Protein AF-A0A349B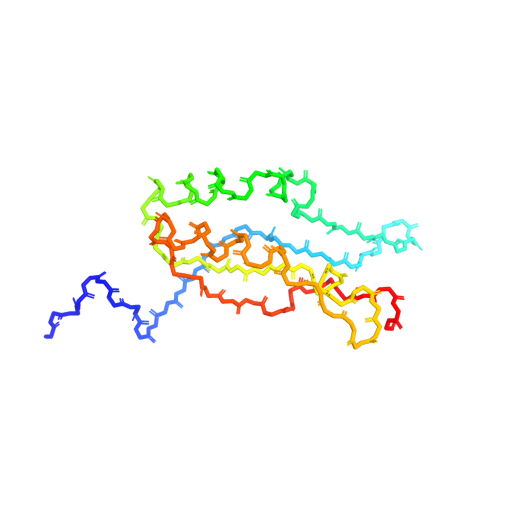401-F1 (afdb_monomer)

Sequence (108 aa):
MVTDPEEFPDFAIACGEEASDPLVLHDGVEVRVDQLAASGHLERQDADLADVAGLGVRWWRYGMPWRAVEQEPGTYDWTLWDRAFAACERHGLEPIVDLCHFGLPDHL

Structure (mmCIF, N/CA/C/O backbone):
data_AF-A0A349B401-F1
#
_entry.id   AF-A0A349B401-F1
#
loop_
_atom_site.group_PDB
_atom_site.id
_atom_site.type_symbol
_atom_site.label_atom_id
_atom_site.label_alt_id
_atom_site.label_comp_id
_atom_site.label_asym_id
_atom_site.label_entity_id
_atom_site.label_seq_id
_atom_site.pdbx_PDB_ins_code
_atom_site.Cartn_x
_atom_site.Cartn_y
_atom_site.Cartn_z
_atom_site.occupancy
_atom_site.B_iso_or_equiv
_atom_site.auth_seq_id
_atom_site.auth_comp_id
_atom_site.auth_asym_id
_atom_site.auth_atom_id
_atom_site.pdbx_PDB_model_num
ATOM 1 N N . MET A 1 1 ? -6.929 6.672 34.344 1.00 49.59 1 MET A N 1
ATOM 2 C CA . MET A 1 1 ? -6.925 7.322 33.022 1.00 49.59 1 MET A CA 1
ATOM 3 C C . MET A 1 1 ? -7.693 6.383 32.123 1.00 49.59 1 MET A C 1
ATOM 5 O O . MET A 1 1 ? -7.279 5.240 32.003 1.00 49.59 1 MET A O 1
ATOM 9 N N . VAL A 1 2 ? -8.879 6.785 31.677 1.00 50.91 2 VAL A N 1
ATOM 10 C CA . VAL A 1 2 ? -9.623 6.023 30.671 1.00 50.91 2 VAL A CA 1
ATOM 11 C C . VAL A 1 2 ? -9.096 6.558 29.351 1.00 50.91 2 VAL A C 1
ATOM 13 O O . VAL A 1 2 ? -9.291 7.736 29.076 1.00 50.91 2 VAL A O 1
ATOM 16 N N . THR A 1 3 ? -8.315 5.752 28.639 1.00 62.72 3 THR A N 1
ATOM 17 C CA . THR A 1 3 ? -7.920 6.046 27.259 1.00 62.72 3 THR A CA 1
ATOM 18 C C . THR A 1 3 ? -9.193 6.146 26.434 1.00 62.72 3 THR A C 1
ATOM 20 O O . THR A 1 3 ? -10.084 5.304 26.597 1.00 62.72 3 THR A O 1
ATOM 23 N N . ASP A 1 4 ? -9.308 7.183 25.610 1.00 76.56 4 ASP A N 1
ATOM 24 C CA . ASP A 1 4 ? -10.377 7.248 24.624 1.00 76.56 4 ASP A CA 1
ATOM 25 C C . ASP A 1 4 ? -10.273 5.972 23.767 1.00 76.56 4 ASP A C 1
ATOM 27 O O . ASP A 1 4 ? -9.199 5.712 23.222 1.00 76.56 4 ASP A O 1
ATOM 31 N N . PRO A 1 5 ? -11.310 5.112 23.691 1.00 67.06 5 PRO A N 1
ATOM 32 C CA . PRO A 1 5 ? -11.261 3.916 22.848 1.00 67.06 5 PRO A CA 1
ATOM 33 C C . PRO A 1 5 ? -11.022 4.246 21.366 1.00 67.06 5 PRO A C 1
ATOM 35 O O . PRO A 1 5 ? -10.743 3.343 20.578 1.00 67.06 5 PRO A O 1
ATOM 38 N N . GLU A 1 6 ? -11.140 5.519 20.991 1.00 76.19 6 GLU A N 1
ATOM 39 C CA . GLU A 1 6 ? -10.862 6.040 19.662 1.00 76.19 6 GLU A CA 1
ATOM 40 C C . GLU A 1 6 ? -9.411 6.492 19.428 1.00 76.19 6 GLU A C 1
ATOM 42 O O . GLU A 1 6 ? -9.012 6.707 18.281 1.00 76.19 6 GLU A O 1
ATOM 47 N N . GLU A 1 7 ? -8.605 6.627 20.480 1.00 87.62 7 GLU A N 1
ATOM 48 C CA . GLU A 1 7 ? -7.215 7.073 20.389 1.00 87.62 7 GLU A CA 1
ATOM 49 C C . GLU A 1 7 ? -6.289 5.908 20.005 1.00 87.62 7 GLU A C 1
ATOM 51 O O . GLU A 1 7 ? -6.439 4.781 20.487 1.00 87.62 7 GLU A O 1
ATOM 56 N N . PHE A 1 8 ? -5.321 6.163 19.115 1.00 88.00 8 PHE A N 1
ATOM 57 C CA . PHE A 1 8 ? -4.305 5.159 18.798 1.00 88.00 8 PHE A CA 1
ATOM 58 C C . PHE A 1 8 ? -3.451 4.891 20.046 1.00 88.00 8 PHE A C 1
ATOM 60 O O . PHE A 1 8 ? -3.036 5.843 20.705 1.00 88.00 8 PHE A O 1
ATOM 67 N N . PRO A 1 9 ? -3.163 3.628 20.396 1.00 88.06 9 PRO A N 1
ATOM 68 C CA . PRO A 1 9 ? -2.427 3.324 21.615 1.00 88.06 9 PRO A CA 1
ATOM 69 C C . PRO A 1 9 ? -0.985 3.847 21.565 1.00 88.06 9 PRO A C 1
ATOM 71 O O . PRO A 1 9 ? -0.328 3.788 20.526 1.00 88.06 9 PRO A O 1
ATOM 74 N N . ASP A 1 10 ? -0.448 4.232 22.729 1.00 91.25 10 ASP A N 1
ATOM 75 C CA . ASP A 1 10 ? 0.966 4.621 22.898 1.00 91.25 10 ASP A CA 1
ATOM 76 C C . ASP A 1 10 ? 1.947 3.535 22.415 1.00 91.25 10 ASP A C 1
ATOM 78 O O . ASP A 1 10 ? 3.093 3.812 22.054 1.00 91.25 10 ASP A O 1
ATOM 82 N N . PHE A 1 11 ? 1.509 2.273 22.441 1.00 90.19 11 PHE A N 1
ATOM 83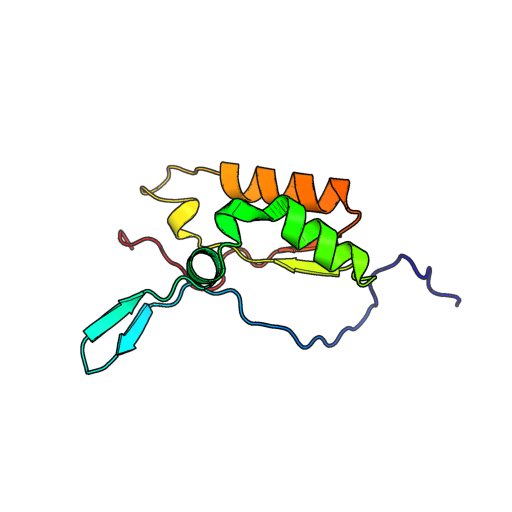 C CA . PHE A 1 11 ? 2.268 1.124 21.974 1.00 90.19 11 PHE A CA 1
ATOM 84 C C . PHE A 1 11 ? 1.342 0.082 21.342 1.00 90.19 11 PHE A C 1
ATOM 86 O O . PHE A 1 11 ? 0.389 -0.380 21.971 1.00 90.19 11 PHE A O 1
ATOM 93 N N . ALA A 1 12 ? 1.668 -0.336 20.119 1.00 89.06 12 ALA A N 1
ATOM 94 C CA . ALA A 1 12 ? 0.959 -1.379 19.389 1.00 89.06 12 ALA A CA 1
ATOM 95 C C . ALA A 1 12 ? 1.930 -2.431 18.842 1.00 89.06 12 ALA A C 1
ATOM 97 O O . ALA A 1 12 ? 3.041 -2.118 18.417 1.00 89.06 12 ALA A O 1
ATOM 98 N N . ILE A 1 13 ? 1.468 -3.680 18.797 1.00 89.12 13 ILE A N 1
ATOM 99 C CA . ILE A 1 13 ? 2.053 -4.749 17.985 1.00 89.12 13 ILE A CA 1
ATOM 100 C C . ILE A 1 13 ? 0.943 -5.246 17.070 1.00 89.12 13 ILE A C 1
ATOM 102 O O . ILE A 1 13 ? -0.167 -5.511 17.531 1.00 89.12 13 ILE A O 1
ATOM 106 N N . ALA A 1 14 ? 1.254 -5.390 15.789 1.00 87.12 14 ALA A N 1
ATOM 107 C CA . ALA A 1 14 ? 0.339 -5.923 14.796 1.00 87.12 14 ALA A CA 1
ATOM 108 C C . ALA A 1 14 ? 0.981 -7.103 14.060 1.00 87.12 14 ALA A C 1
ATOM 110 O O . ALA A 1 14 ? 2.201 -7.178 13.911 1.00 87.12 14 ALA A O 1
ATOM 111 N N . CYS A 1 15 ? 0.134 -8.013 13.595 1.00 82.56 15 CYS A N 1
ATOM 112 C CA . CYS A 1 15 ? 0.462 -9.049 12.625 1.00 82.56 15 CYS A CA 1
ATOM 113 C C . CYS A 1 15 ? -0.543 -8.906 11.482 1.00 82.56 15 CYS A C 1
ATOM 115 O O . CYS A 1 15 ? -1.711 -8.610 11.736 1.00 82.56 15 CYS A O 1
ATOM 117 N N . GLY A 1 16 ? -0.095 -9.079 10.247 1.00 79.44 16 GLY A N 1
ATOM 118 C CA . GLY A 1 16 ? -0.921 -8.851 9.071 1.00 79.44 16 GLY A CA 1
ATOM 119 C C . GLY A 1 16 ? -0.399 -9.606 7.863 1.00 79.44 16 GLY A C 1
ATOM 120 O O . GLY A 1 16 ? 0.621 -10.294 7.935 1.00 79.44 16 GLY A O 1
ATOM 121 N N . GLU A 1 17 ? -1.137 -9.476 6.771 1.00 77.06 17 GLU A N 1
ATOM 122 C CA . GLU A 1 17 ? -0.735 -9.977 5.466 1.00 77.06 17 GLU A CA 1
ATOM 123 C C . GLU A 1 17 ? 0.208 -8.978 4.781 1.00 77.06 17 GLU A C 1
ATOM 125 O O . GLU A 1 17 ? 0.232 -7.786 5.105 1.00 77.06 17 GLU A O 1
ATOM 130 N N . GLU A 1 18 ? 1.077 -9.505 3.925 1.00 83.19 18 GLU A N 1
ATOM 131 C CA . GLU A 1 18 ? 2.043 -8.709 3.185 1.00 83.19 18 GLU A CA 1
ATOM 132 C C . GLU A 1 18 ? 1.407 -8.219 1.884 1.00 83.19 18 GLU A C 1
ATOM 134 O O . GLU A 1 18 ? 0.954 -9.026 1.082 1.00 83.19 18 GLU A O 1
ATOM 139 N N . ALA A 1 19 ? 1.427 -6.904 1.672 1.00 87.88 19 ALA A N 1
ATOM 140 C CA . ALA A 1 19 ? 0.991 -6.272 0.435 1.00 87.88 19 ALA A CA 1
ATOM 141 C C . ALA A 1 19 ? 2.152 -5.452 -0.147 1.00 87.88 19 ALA A C 1
ATOM 143 O O . ALA A 1 19 ? 2.238 -4.235 0.025 1.00 87.88 19 ALA A O 1
ATOM 144 N N . SER A 1 20 ? 3.102 -6.155 -0.757 1.00 90.56 20 SER A N 1
ATOM 145 C CA . SER A 1 20 ? 4.376 -5.641 -1.248 1.00 90.56 20 SER A CA 1
ATOM 146 C C . SER A 1 20 ? 4.532 -5.754 -2.768 1.00 90.56 20 SER A C 1
ATOM 148 O O . SER A 1 20 ? 3.738 -6.392 -3.464 1.00 90.56 20 SER A O 1
ATOM 150 N N . ASP A 1 21 ? 5.566 -5.085 -3.287 1.00 93.31 21 ASP A N 1
ATOM 151 C CA . ASP A 1 21 ? 5.987 -5.180 -4.689 1.00 93.31 21 ASP A CA 1
ATOM 152 C C . ASP A 1 21 ? 7.515 -5.362 -4.848 1.00 93.31 21 ASP A C 1
ATOM 154 O O . ASP A 1 21 ? 8.224 -4.486 -5.358 1.00 93.31 21 ASP A O 1
ATOM 158 N N . PRO A 1 22 ? 8.097 -6.460 -4.343 1.00 93.38 22 PRO A N 1
ATOM 159 C CA . PRO A 1 22 ? 9.529 -6.692 -4.440 1.00 93.38 22 PRO A CA 1
ATOM 160 C C . PRO A 1 22 ? 9.948 -7.193 -5.826 1.00 93.38 22 PRO A C 1
ATOM 162 O O . PRO A 1 22 ? 9.192 -7.840 -6.554 1.00 93.38 22 PRO A O 1
ATOM 165 N N . LEU A 1 23 ? 11.225 -6.968 -6.134 1.00 93.81 23 LEU A N 1
ATOM 166 C CA . LEU A 1 23 ? 11.970 -7.774 -7.096 1.00 93.81 23 LEU A CA 1
ATOM 167 C C . LEU A 1 23 ? 12.576 -8.960 -6.342 1.00 93.81 23 LEU A C 1
ATOM 169 O O . LEU A 1 23 ? 13.268 -8.779 -5.338 1.00 93.81 23 LEU A O 1
ATOM 173 N N . VAL A 1 24 ? 12.294 -10.176 -6.801 1.00 94.38 24 VAL A N 1
ATOM 174 C CA . VAL A 1 24 ? 12.783 -11.419 -6.191 1.00 94.38 24 VAL A CA 1
ATOM 175 C C . VAL A 1 24 ? 13.492 -12.277 -7.229 1.00 94.38 24 VAL A C 1
ATOM 177 O O . VAL A 1 24 ? 13.139 -12.275 -8.405 1.00 94.38 24 VAL A O 1
ATOM 180 N N . LEU A 1 25 ? 14.485 -13.053 -6.796 1.00 96.62 25 LEU A N 1
ATOM 181 C CA . LEU A 1 25 ? 15.160 -14.012 -7.665 1.00 96.62 25 LEU A CA 1
ATOM 182 C C . LEU A 1 25 ? 14.370 -15.326 -7.707 1.00 96.62 25 LEU A C 1
ATOM 184 O O . LEU A 1 25 ? 14.249 -16.014 -6.693 1.00 96.62 25 LEU A O 1
ATOM 188 N N . HIS A 1 26 ? 13.880 -15.700 -8.884 1.00 95.50 26 HIS A N 1
ATOM 189 C CA . HIS A 1 26 ? 13.182 -16.954 -9.143 1.00 95.50 26 HIS A CA 1
ATOM 190 C C . HIS A 1 26 ? 13.898 -17.718 -10.264 1.00 95.50 26 HIS A C 1
ATOM 192 O O . HIS A 1 26 ? 14.038 -17.211 -11.373 1.00 95.50 26 HIS A O 1
ATOM 198 N N . ASP A 1 27 ? 14.421 -18.912 -9.964 1.00 96.44 27 ASP A N 1
ATOM 199 C CA . ASP A 1 27 ? 15.201 -19.742 -10.900 1.00 96.44 27 ASP A CA 1
ATOM 200 C C . ASP A 1 27 ? 16.349 -18.998 -11.618 1.00 96.44 27 ASP A C 1
ATOM 202 O O . ASP A 1 27 ? 16.667 -19.244 -12.781 1.00 96.44 27 ASP A O 1
ATOM 206 N N . GLY A 1 28 ? 17.004 -18.077 -10.903 1.00 96.19 28 GLY A N 1
ATOM 207 C CA . GLY A 1 28 ? 18.113 -17.278 -11.433 1.00 96.19 28 GLY A CA 1
ATOM 208 C C . GLY A 1 28 ? 17.688 -16.076 -12.283 1.00 96.19 28 GLY A C 1
ATOM 209 O O . GLY A 1 28 ? 18.556 -15.387 -12.815 1.00 96.19 28 GLY A O 1
ATOM 210 N N . VAL A 1 29 ? 16.386 -15.804 -12.387 1.00 96.12 29 VAL A N 1
ATOM 211 C CA . VAL A 1 29 ? 15.817 -14.650 -13.090 1.00 96.12 29 VAL A CA 1
ATOM 212 C C . VAL A 1 29 ? 15.152 -13.721 -12.080 1.00 96.12 29 VAL A C 1
ATOM 214 O O . VAL A 1 29 ? 14.469 -14.174 -11.165 1.00 96.12 29 VAL A O 1
ATOM 217 N N . GLU A 1 30 ? 15.367 -12.418 -12.221 1.00 95.00 30 GLU A N 1
ATOM 218 C CA . GLU A 1 30 ? 14.669 -11.430 -11.403 1.00 95.00 30 GLU A CA 1
ATOM 219 C C . GLU A 1 30 ? 13.220 -11.284 -11.878 1.00 95.00 30 GLU A C 1
ATOM 221 O O . GLU A 1 30 ? 12.951 -11.118 -13.069 1.00 95.00 30 GLU A O 1
ATOM 226 N N . VAL A 1 31 ? 12.282 -11.381 -10.941 1.00 94.94 31 VAL A N 1
ATOM 227 C CA . VAL A 1 31 ? 10.844 -11.315 -11.191 1.00 94.94 31 VAL A CA 1
ATOM 228 C C . VAL A 1 31 ? 10.228 -10.323 -10.217 1.00 94.94 31 VAL A C 1
ATOM 230 O O . VAL A 1 31 ? 10.490 -10.374 -9.016 1.00 94.94 31 VAL A O 1
ATOM 233 N N . ARG A 1 32 ? 9.379 -9.433 -10.732 1.00 94.00 32 ARG A N 1
ATOM 234 C CA . ARG A 1 32 ? 8.566 -8.543 -9.903 1.00 94.00 32 ARG A CA 1
ATOM 235 C C . ARG A 1 32 ? 7.333 -9.282 -9.389 1.00 94.00 32 ARG A C 1
ATOM 237 O O . ARG A 1 32 ? 6.637 -9.932 -10.169 1.00 94.00 32 ARG A O 1
ATOM 244 N N . VAL A 1 33 ? 7.057 -9.161 -8.094 1.00 94.75 33 VAL A N 1
ATOM 245 C CA . VAL A 1 33 ? 5.894 -9.774 -7.440 1.00 94.75 33 VAL A CA 1
ATOM 246 C C . VAL A 1 33 ? 4.988 -8.674 -6.909 1.00 94.75 33 VAL A C 1
ATOM 248 O O . VAL A 1 33 ? 5.113 -8.272 -5.763 1.00 94.75 33 VAL A O 1
ATOM 251 N N . ASP A 1 34 ? 4.061 -8.200 -7.738 1.00 93.88 34 ASP A N 1
ATOM 252 C CA . ASP A 1 34 ? 3.073 -7.207 -7.310 1.00 93.88 34 ASP A CA 1
ATOM 253 C C . ASP A 1 34 ? 1.891 -7.897 -6.615 1.00 93.88 34 ASP A C 1
ATOM 255 O O . ASP A 1 34 ? 0.986 -8.423 -7.271 1.00 93.88 34 ASP A O 1
ATOM 259 N N . GLN A 1 35 ? 1.899 -7.917 -5.281 1.00 94.12 35 GLN A N 1
ATOM 260 C CA . GLN A 1 35 ? 0.870 -8.597 -4.489 1.00 94.12 35 GLN A CA 1
ATOM 261 C C . GLN A 1 35 ? -0.479 -7.861 -4.517 1.00 94.12 35 GLN A C 1
ATOM 263 O O . GLN A 1 35 ? -1.537 -8.494 -4.456 1.00 94.12 35 GLN A O 1
ATOM 268 N N . LEU A 1 36 ? -0.468 -6.536 -4.672 1.00 92.75 36 LEU A N 1
ATOM 269 C CA . LEU A 1 36 ? -1.683 -5.720 -4.741 1.00 92.75 36 LEU A CA 1
ATOM 270 C C . LEU A 1 36 ? -2.420 -5.944 -6.067 1.00 92.75 36 LEU A C 1
ATOM 272 O O . LEU A 1 36 ? -3.645 -6.066 -6.086 1.00 92.75 36 LEU A O 1
ATOM 276 N N . ALA A 1 37 ? -1.682 -6.044 -7.173 1.00 93.00 37 ALA A N 1
ATOM 277 C CA . ALA A 1 37 ? -2.244 -6.413 -8.467 1.00 93.00 37 ALA A CA 1
ATOM 278 C C . ALA A 1 37 ? -2.661 -7.892 -8.496 1.00 93.00 37 ALA A C 1
ATOM 280 O O . ALA A 1 37 ? -3.750 -8.218 -8.964 1.00 93.00 37 ALA A O 1
ATOM 281 N N . ALA A 1 38 ? -1.833 -8.800 -7.965 1.00 94.12 38 ALA A N 1
ATOM 282 C CA . ALA A 1 38 ? -2.121 -10.236 -7.977 1.00 94.12 38 ALA A CA 1
ATOM 283 C C . ALA A 1 38 ? -3.373 -10.613 -7.165 1.00 94.12 38 ALA A C 1
ATOM 285 O O . ALA A 1 38 ? -4.089 -11.543 -7.539 1.00 94.12 38 ALA A O 1
ATOM 286 N N . SER A 1 39 ? -3.654 -9.891 -6.077 1.00 94.19 39 SER A N 1
ATOM 287 C CA . SER A 1 39 ? -4.871 -10.061 -5.270 1.00 94.19 39 SER A CA 1
ATOM 288 C C . SER A 1 39 ? -6.118 -9.412 -5.890 1.00 94.19 39 SER A C 1
ATOM 290 O O . SER A 1 39 ? -7.234 -9.689 -5.447 1.00 94.19 39 SER A O 1
ATOM 292 N N . GLY A 1 40 ? -5.959 -8.575 -6.923 1.00 95.00 40 GLY A N 1
ATOM 293 C CA . GLY A 1 40 ? -7.034 -7.762 -7.504 1.00 95.00 40 GLY A CA 1
ATOM 294 C C . GLY A 1 40 ? -7.442 -6.570 -6.633 1.00 95.00 40 GLY A C 1
ATOM 295 O O . GLY A 1 40 ? -8.503 -5.972 -6.843 1.00 95.00 40 GLY A O 1
ATOM 296 N N . HIS A 1 41 ? -6.623 -6.231 -5.633 1.00 94.75 41 HIS A N 1
ATOM 297 C CA . HIS A 1 41 ? -6.906 -5.143 -4.710 1.00 94.75 41 HIS A CA 1
ATOM 298 C C . HIS A 1 41 ? -6.919 -3.789 -5.422 1.00 94.75 41 HIS A C 1
ATOM 300 O O . HIS A 1 41 ? -7.742 -2.933 -5.105 1.00 94.75 41 HIS A O 1
ATOM 306 N N . LEU A 1 42 ? -6.061 -3.588 -6.431 1.00 92.31 42 LEU A N 1
ATOM 307 C CA . LEU A 1 42 ? -6.013 -2.337 -7.196 1.00 92.31 42 LEU A CA 1
ATOM 308 C C . LEU A 1 42 ? -7.337 -2.034 -7.915 1.00 92.31 42 LEU A C 1
ATOM 310 O O . LEU A 1 42 ? -7.691 -0.871 -8.076 1.00 92.31 42 LEU A O 1
ATOM 314 N N . GLU A 1 43 ? -8.115 -3.034 -8.311 1.00 94.62 43 GLU A N 1
ATOM 315 C CA . GLU A 1 43 ? -9.427 -2.839 -8.934 1.00 94.62 43 GLU A CA 1
ATOM 316 C C . GLU A 1 43 ? -10.551 -2.718 -7.896 1.00 94.62 43 GLU A C 1
ATOM 318 O O . GLU A 1 43 ? -11.584 -2.102 -8.170 1.00 94.62 43 GLU A O 1
ATOM 323 N N . ARG A 1 44 ? -10.354 -3.294 -6.703 1.00 95.75 44 ARG A N 1
ATOM 324 C CA . ARG A 1 44 ? -11.376 -3.451 -5.658 1.00 95.75 44 ARG A CA 1
ATOM 325 C C . ARG A 1 44 ? -11.129 -2.639 -4.386 1.00 95.75 44 ARG A C 1
ATOM 327 O O . ARG A 1 44 ? -11.849 -2.846 -3.415 1.00 95.75 44 ARG A O 1
ATOM 334 N N . GLN A 1 45 ? -10.201 -1.679 -4.408 1.00 94.62 45 GLN A N 1
ATOM 335 C CA . GLN A 1 45 ? -9.753 -0.925 -3.225 1.00 94.62 45 GLN A CA 1
ATOM 336 C C . GLN A 1 45 ? -10.883 -0.487 -2.290 1.00 94.62 45 GLN A C 1
ATOM 338 O O . GLN A 1 45 ? -10.810 -0.738 -1.095 1.00 94.62 45 GLN A O 1
ATOM 343 N N . ASP A 1 46 ? -11.939 0.141 -2.817 1.00 97.31 46 ASP A N 1
ATOM 344 C CA . ASP A 1 46 ? -13.052 0.612 -1.984 1.00 97.31 46 ASP A CA 1
ATOM 345 C C . ASP A 1 46 ? -13.791 -0.531 -1.277 1.00 97.31 46 ASP A C 1
ATOM 347 O O . ASP A 1 46 ? -14.067 -0.429 -0.087 1.00 97.31 46 ASP A O 1
ATOM 351 N N . ALA A 1 47 ? -14.072 -1.623 -1.992 1.00 98.25 47 ALA A N 1
ATOM 352 C CA . ALA A 1 47 ? -14.768 -2.776 -1.435 1.00 98.25 47 ALA A CA 1
ATOM 353 C C . ALA A 1 47 ? -13.897 -3.514 -0.413 1.00 98.25 47 ALA A C 1
ATOM 355 O O . ALA A 1 47 ? -14.382 -3.864 0.655 1.00 98.25 47 ALA A O 1
ATOM 356 N N . ASP A 1 48 ? -12.611 -3.701 -0.706 1.00 96.50 48 ASP A N 1
ATOM 357 C CA . ASP A 1 48 ? -11.703 -4.389 0.211 1.00 96.50 48 ASP A CA 1
ATOM 358 C C . ASP A 1 48 ? -11.475 -3.570 1.492 1.00 96.50 48 ASP A C 1
ATOM 360 O O . ASP A 1 48 ? -11.444 -4.125 2.588 1.00 96.50 48 ASP A O 1
ATOM 364 N N . LEU A 1 49 ? -11.374 -2.239 1.387 1.00 97.06 49 LEU A N 1
ATOM 365 C CA . LEU A 1 49 ? -11.279 -1.359 2.556 1.00 97.06 49 LEU A CA 1
ATOM 366 C C . LEU A 1 49 ? -12.597 -1.318 3.346 1.00 97.06 49 LEU A C 1
ATOM 368 O O . LEU A 1 49 ? -12.563 -1.287 4.576 1.00 97.06 49 LEU A O 1
ATOM 372 N N . ALA A 1 50 ? -13.750 -1.392 2.675 1.00 98.38 50 ALA A N 1
ATOM 373 C CA . ALA A 1 50 ? -15.038 -1.567 3.345 1.00 98.38 50 ALA A CA 1
ATOM 374 C C . ALA A 1 50 ? -15.106 -2.900 4.110 1.00 98.38 50 ALA A C 1
ATOM 376 O O . ALA A 1 50 ? -15.557 -2.927 5.255 1.00 98.38 50 ALA A O 1
ATOM 377 N N . ASP A 1 51 ? -14.629 -3.993 3.507 1.00 97.38 51 ASP A N 1
ATOM 378 C CA . ASP A 1 51 ? -14.584 -5.316 4.132 1.00 97.38 51 ASP A CA 1
ATOM 379 C C . ASP A 1 51 ? -13.669 -5.305 5.370 1.00 97.38 51 ASP A C 1
ATOM 381 O O . ASP A 1 51 ? -14.063 -5.791 6.432 1.00 97.38 51 ASP A O 1
ATOM 385 N N . VAL A 1 52 ? -12.485 -4.684 5.276 1.00 95.44 52 VAL A N 1
ATOM 386 C CA . VAL A 1 52 ? -11.556 -4.500 6.406 1.00 95.44 52 VAL A CA 1
ATOM 387 C C . VAL A 1 52 ? -12.211 -3.713 7.544 1.00 95.44 52 VAL A C 1
ATOM 389 O O . VAL A 1 52 ? -12.181 -4.161 8.694 1.00 95.44 52 VAL A O 1
ATOM 392 N N . ALA A 1 53 ? -12.853 -2.583 7.244 1.00 96.81 53 ALA A N 1
ATOM 393 C CA . ALA A 1 53 ? -13.591 -1.807 8.241 1.00 96.81 53 ALA A CA 1
ATOM 394 C C . ALA A 1 53 ? -14.744 -2.618 8.863 1.00 96.81 53 ALA A C 1
ATOM 396 O O . ALA A 1 53 ? -14.964 -2.575 1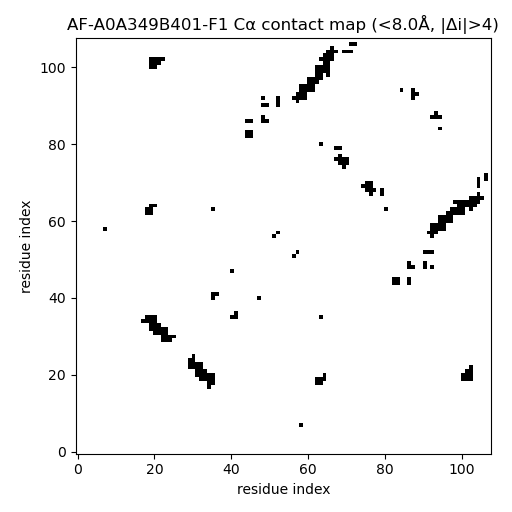0.075 1.00 96.81 53 ALA A O 1
ATOM 397 N N . GLY A 1 54 ? -15.436 -3.431 8.058 1.00 97.62 54 GLY A N 1
ATOM 398 C CA . GLY A 1 54 ? -16.505 -4.332 8.494 1.00 97.62 54 GLY A CA 1
ATOM 399 C C . GLY A 1 54 ? -16.060 -5.404 9.497 1.00 97.62 54 GLY A C 1
ATOM 400 O O . GLY A 1 54 ? -16.884 -5.894 10.272 1.00 97.62 54 GLY A O 1
ATOM 401 N N . LEU A 1 55 ? -14.763 -5.728 9.547 1.00 95.81 55 LEU A N 1
ATOM 402 C CA . LEU A 1 55 ? -14.166 -6.601 10.567 1.00 95.81 55 LEU A CA 1
ATOM 403 C C . LEU A 1 55 ? -13.899 -5.882 11.904 1.00 95.81 55 LEU A C 1
ATOM 405 O O . LEU A 1 55 ? -13.437 -6.513 12.855 1.00 95.81 55 LEU A O 1
ATOM 409 N N . GLY A 1 56 ? -14.187 -4.580 11.997 1.00 94.25 56 GLY A N 1
ATOM 410 C CA . GLY A 1 56 ? -13.908 -3.749 13.170 1.00 94.25 56 GLY A CA 1
ATOM 411 C C . GLY A 1 56 ? -12.477 -3.211 13.220 1.00 94.25 56 GLY A C 1
ATOM 412 O O . GLY A 1 56 ? -12.039 -2.740 14.271 1.00 94.25 56 GLY A O 1
ATOM 413 N N . VAL A 1 57 ? -11.732 -3.285 12.1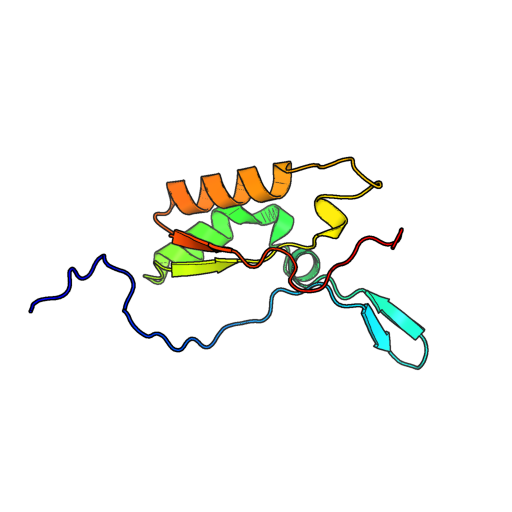11 1.00 93.50 57 VAL A N 1
ATOM 414 C CA . VAL A 1 57 ? -10.419 -2.643 11.994 1.00 93.50 57 VAL A CA 1
ATOM 415 C C . VAL A 1 57 ? -10.620 -1.135 11.886 1.00 93.50 57 VAL A C 1
ATOM 417 O O . VAL A 1 57 ? -11.443 -0.674 11.104 1.00 93.50 57 VAL A O 1
ATOM 420 N N . ARG A 1 58 ? -9.842 -0.374 12.660 1.00 92.62 58 ARG A N 1
ATOM 421 C CA . ARG A 1 58 ? -9.788 1.092 12.580 1.00 92.62 58 ARG A CA 1
ATOM 422 C C . ARG A 1 58 ? -8.464 1.579 12.016 1.00 92.62 58 ARG A C 1
ATOM 424 O O . ARG A 1 58 ? -8.456 2.432 11.147 1.00 92.62 58 ARG A O 1
ATOM 431 N N . TRP A 1 59 ? -7.345 1.040 12.487 1.00 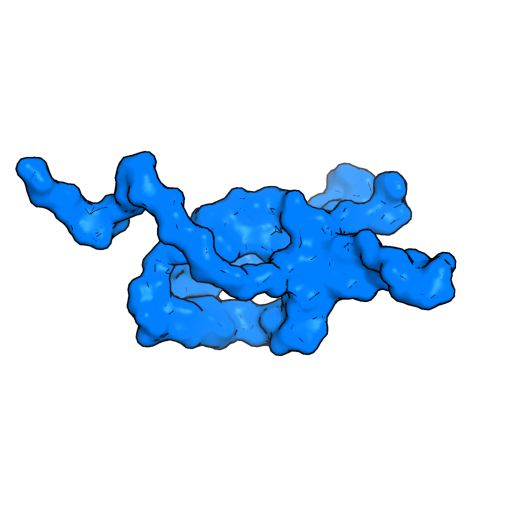93.94 59 TRP A N 1
ATOM 432 C CA . TRP A 1 59 ? -6.019 1.456 12.033 1.00 93.94 59 TRP A CA 1
ATOM 433 C C . TRP A 1 59 ? -5.487 0.479 10.997 1.00 93.94 59 TRP A C 1
ATOM 435 O O . TRP A 1 59 ? -5.339 -0.711 11.279 1.00 93.94 59 TRP A O 1
ATOM 445 N N . TRP A 1 60 ? -5.210 0.985 9.800 1.00 93.75 60 TRP A N 1
ATOM 446 C CA . TRP A 1 60 ? -4.845 0.174 8.647 1.00 93.75 60 TRP A CA 1
ATOM 447 C C . TRP A 1 60 ? -3.447 0.535 8.162 1.00 93.75 60 TRP A C 1
ATOM 449 O O . TRP A 1 60 ? -3.220 1.628 7.653 1.00 93.75 60 TRP A O 1
ATOM 459 N N . ARG A 1 61 ? -2.485 -0.379 8.307 1.00 93.12 61 ARG A N 1
ATOM 460 C CA . ARG A 1 61 ? -1.162 -0.184 7.708 1.00 93.12 61 ARG A CA 1
ATOM 461 C C . ARG A 1 61 ? -1.287 -0.337 6.198 1.00 93.12 61 ARG A C 1
ATOM 463 O O . ARG A 1 61 ? -1.640 -1.416 5.735 1.00 93.12 61 ARG A O 1
ATOM 470 N N . TYR A 1 62 ? -0.958 0.712 5.451 1.00 91.38 62 TYR A N 1
ATOM 471 C CA . TYR A 1 62 ? -1.189 0.734 4.012 1.00 91.38 62 TYR A CA 1
ATOM 472 C C . TYR A 1 62 ? 0.031 1.240 3.251 1.00 91.38 62 TYR A C 1
ATOM 474 O O . TYR A 1 62 ? 0.524 2.336 3.512 1.00 91.38 62 TYR A O 1
ATOM 482 N N . GLY A 1 63 ? 0.507 0.431 2.308 1.00 90.69 63 GLY A N 1
ATOM 483 C CA . GLY A 1 63 ? 1.590 0.769 1.395 1.00 90.69 63 GLY A CA 1
ATOM 484 C C . GLY A 1 63 ? 1.189 0.434 -0.034 1.00 90.69 63 GLY A C 1
ATOM 485 O O . GLY A 1 63 ? 0.526 -0.573 -0.270 1.00 90.69 63 GLY A O 1
ATOM 486 N N . MET A 1 64 ? 1.579 1.287 -0.977 1.00 89.38 64 MET A N 1
ATOM 487 C CA . MET A 1 64 ? 1.413 1.057 -2.412 1.00 89.38 64 MET A CA 1
ATOM 488 C C . MET A 1 64 ? 2.769 1.137 -3.110 1.00 89.38 64 MET A C 1
ATOM 490 O O . MET A 1 64 ? 3.686 1.765 -2.578 1.00 89.38 64 MET A O 1
ATOM 494 N N . PRO A 1 65 ? 2.922 0.537 -4.301 1.00 91.44 65 PRO A N 1
ATOM 495 C CA . PRO A 1 65 ? 4.203 0.516 -4.987 1.00 91.44 65 PRO A CA 1
ATOM 496 C C . PRO A 1 65 ? 4.600 1.933 -5.405 1.00 91.44 65 PRO A C 1
ATOM 498 O O . PRO A 1 65 ? 3.851 2.594 -6.129 1.00 91.44 65 PRO A O 1
ATOM 501 N N . TRP A 1 66 ? 5.791 2.392 -5.007 1.00 93.31 66 TRP A N 1
ATOM 502 C CA . TRP A 1 66 ? 6.275 3.726 -5.390 1.00 93.31 66 TRP A CA 1
ATOM 503 C C . TRP A 1 66 ? 6.361 3.890 -6.914 1.00 93.31 66 TRP A C 1
ATOM 505 O O . TRP A 1 66 ? 6.058 4.957 -7.440 1.00 93.31 66 TRP A O 1
ATOM 515 N N . ARG A 1 67 ? 6.658 2.807 -7.645 1.00 93.19 67 ARG A N 1
ATOM 516 C CA . ARG A 1 67 ? 6.658 2.761 -9.115 1.00 93.19 67 ARG A CA 1
ATOM 517 C C . ARG A 1 67 ? 5.341 3.182 -9.765 1.00 93.19 67 ARG A C 1
ATOM 519 O O . ARG A 1 67 ? 5.357 3.625 -10.906 1.00 93.19 67 ARG A O 1
ATOM 526 N N . ALA A 1 68 ? 4.211 3.018 -9.073 1.00 92.50 68 ALA A N 1
ATOM 527 C CA . ALA A 1 68 ? 2.914 3.456 -9.583 1.00 92.50 68 ALA A CA 1
ATOM 528 C C . ALA A 1 68 ? 2.747 4.978 -9.454 1.00 92.50 68 ALA A C 1
ATOM 530 O O . ALA A 1 68 ? 2.061 5.583 -10.276 1.00 92.50 68 ALA A O 1
ATOM 531 N N . VAL A 1 69 ? 3.402 5.573 -8.451 1.00 95.00 69 VAL A N 1
ATOM 532 C CA . VAL A 1 69 ? 3.401 7.014 -8.189 1.00 95.00 69 VAL A CA 1
ATOM 533 C C . VAL A 1 69 ? 4.386 7.727 -9.103 1.00 95.00 69 VAL A C 1
ATOM 535 O O . VAL A 1 69 ? 4.000 8.643 -9.817 1.00 95.00 69 VAL A O 1
ATOM 538 N N . GLU A 1 70 ? 5.651 7.311 -9.108 1.00 95.81 70 GLU A N 1
ATOM 539 C CA . GLU A 1 70 ? 6.720 7.958 -9.876 1.00 95.81 70 GLU A CA 1
ATOM 540 C C . GLU A 1 70 ? 7.148 7.095 -11.069 1.00 95.81 70 GLU A C 1
ATOM 542 O O . GLU A 1 70 ? 8.221 6.486 -11.084 1.00 95.81 70 GLU A O 1
ATOM 547 N N . GLN A 1 71 ? 6.291 7.027 -12.088 1.00 93.31 71 GLN A N 1
ATOM 548 C CA . GLN A 1 71 ? 6.557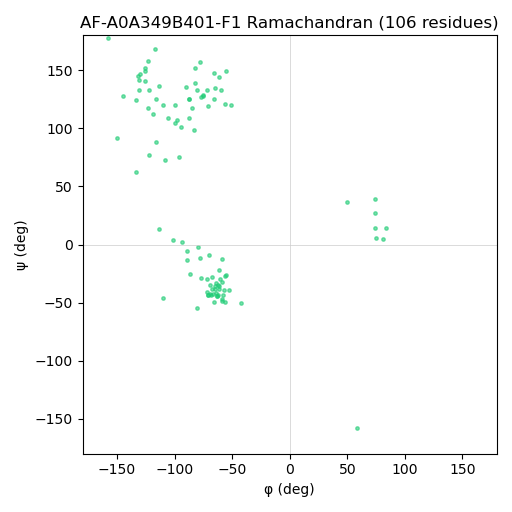 6.240 -13.302 1.00 93.31 71 GLN A CA 1
ATOM 549 C C . GLN A 1 71 ? 7.710 6.819 -14.140 1.00 9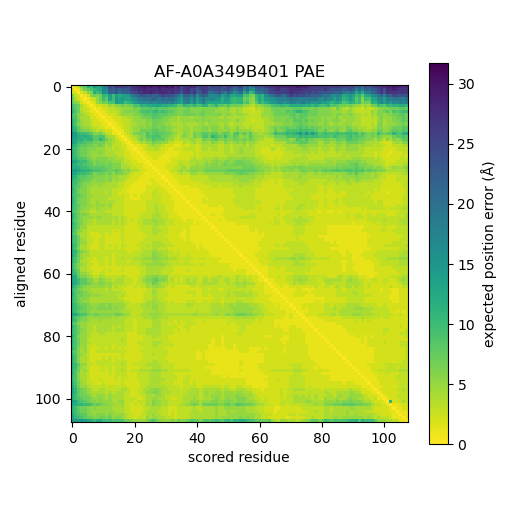3.31 71 GLN A C 1
ATOM 551 O O . GLN A 1 71 ? 8.415 6.077 -14.821 1.00 93.31 71 GLN A O 1
ATOM 556 N N . GLU A 1 72 ? 7.926 8.133 -14.057 1.00 95.31 72 GLU A N 1
ATOM 557 C CA . GLU A 1 72 ? 9.046 8.850 -14.671 1.00 95.31 72 GLU A CA 1
ATOM 558 C C . GLU A 1 72 ?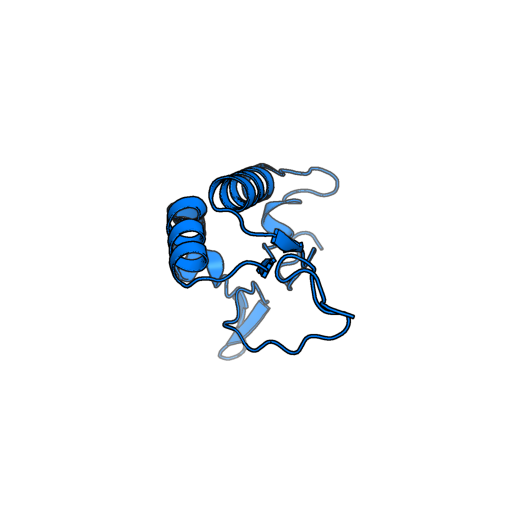 9.700 9.773 -13.629 1.00 95.31 72 GLU A C 1
ATOM 560 O O . GLU A 1 72 ? 8.974 10.348 -12.813 1.00 95.31 72 GLU A O 1
ATOM 565 N N . PRO A 1 73 ? 11.034 9.976 -13.660 1.00 96.44 73 PRO A N 1
ATOM 566 C CA . PRO A 1 73 ? 11.728 10.811 -12.680 1.00 96.44 73 PRO A CA 1
ATOM 567 C C . PRO A 1 73 ? 11.089 12.195 -12.507 1.00 96.44 73 PRO A C 1
ATOM 569 O O . PRO A 1 73 ? 11.016 12.985 -13.452 1.00 96.44 73 PRO A O 1
ATOM 572 N N . GLY A 1 74 ? 10.654 12.505 -11.285 1.00 95.31 74 GLY A N 1
ATOM 573 C CA . GLY A 1 74 ? 10.059 13.794 -10.929 1.00 95.31 74 GLY A CA 1
ATOM 574 C C . GLY A 1 74 ? 8.621 14.027 -11.412 1.00 95.31 74 GLY A C 1
ATOM 575 O O . GLY A 1 74 ? 8.106 15.130 -11.213 1.00 95.31 74 GLY A O 1
ATOM 576 N N . THR A 1 75 ? 7.966 13.025 -12.007 1.00 96.81 75 THR A N 1
ATOM 577 C CA . THR A 1 75 ? 6.545 13.073 -12.383 1.00 96.81 75 THR A CA 1
ATOM 578 C C . THR A 1 75 ? 5.749 12.140 -11.483 1.00 96.81 75 THR A C 1
ATOM 580 O O . THR A 1 75 ? 5.992 10.937 -11.475 1.00 96.81 75 THR A O 1
ATOM 583 N N . TYR A 1 76 ? 4.781 12.692 -10.747 1.00 96.56 76 TYR A N 1
ATOM 584 C CA . TYR A 1 76 ? 4.030 11.955 -9.731 1.00 96.56 76 TYR A CA 1
ATOM 585 C C . TYR A 1 76 ? 2.543 11.853 -10.078 1.00 96.56 76 TYR A C 1
ATOM 587 O O . TYR A 1 76 ? 1.874 12.875 -10.252 1.00 96.56 76 TYR A O 1
ATOM 595 N N . ASP A 1 77 ? 2.027 10.628 -10.116 1.00 96.31 77 ASP A N 1
ATOM 596 C CA . ASP A 1 77 ? 0.603 10.310 -10.185 1.00 96.31 77 ASP A CA 1
ATOM 597 C C . ASP A 1 77 ? 0.112 9.789 -8.826 1.00 96.31 77 ASP A C 1
ATOM 599 O O . ASP A 1 77 ? 0.430 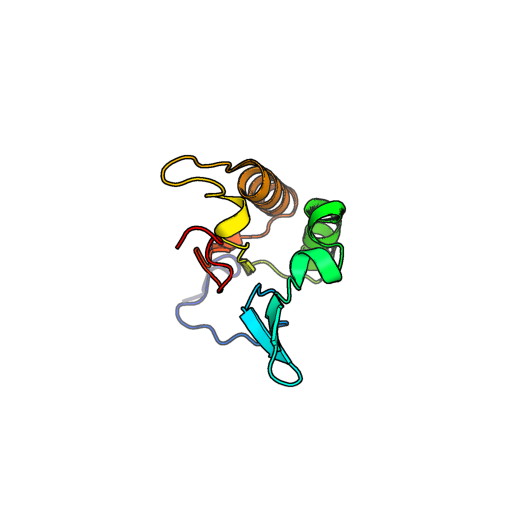8.681 -8.395 1.00 96.31 77 ASP A O 1
ATOM 603 N N . TRP A 1 78 ? -0.689 10.599 -8.138 1.00 95.69 78 TRP A N 1
ATOM 604 C CA . TRP A 1 78 ? -1.237 10.270 -6.820 1.00 95.69 78 TRP A CA 1
ATOM 605 C C . TRP A 1 78 ? -2.621 9.623 -6.877 1.00 95.69 78 TRP A C 1
ATOM 607 O O . TRP A 1 78 ? -3.171 9.284 -5.833 1.00 95.69 78 TRP A O 1
ATOM 617 N N . THR A 1 79 ? -3.172 9.387 -8.072 1.00 95.44 79 THR A N 1
ATOM 618 C CA . THR A 1 79 ? -4.555 8.917 -8.260 1.00 95.44 79 THR A CA 1
ATOM 619 C C . THR A 1 79 ? -4.858 7.656 -7.448 1.00 95.44 79 THR A C 1
ATOM 621 O O . THR A 1 79 ? -5.946 7.516 -6.882 1.00 95.44 79 THR A O 1
ATOM 624 N N . LEU A 1 80 ? -3.896 6.732 -7.367 1.00 92.50 80 LEU A N 1
ATOM 625 C CA . LEU A 1 80 ? -4.060 5.490 -6.616 1.00 92.50 80 LEU A CA 1
ATOM 626 C C . LEU A 1 80 ? -4.166 5.735 -5.101 1.00 92.50 80 LEU A C 1
ATOM 628 O O . LEU A 1 80 ? -5.031 5.150 -4.447 1.00 92.50 80 LEU A O 1
ATOM 632 N N . TRP A 1 81 ? -3.327 6.625 -4.565 1.00 94.62 81 TRP A N 1
ATOM 633 C CA . TRP A 1 81 ? -3.344 7.024 -3.158 1.00 94.62 81 TRP A CA 1
ATOM 634 C C . TRP A 1 81 ? -4.593 7.827 -2.811 1.00 94.62 81 TRP A C 1
ATOM 636 O O . TRP A 1 81 ? -5.242 7.529 -1.812 1.00 94.62 81 TRP A O 1
ATOM 646 N N . ASP A 1 82 ? -4.985 8.776 -3.662 1.00 96.56 82 ASP A N 1
ATOM 647 C CA . ASP A 1 82 ? -6.194 9.580 -3.470 1.00 96.56 82 ASP A CA 1
ATOM 648 C C . ASP A 1 82 ? -7.437 8.688 -3.375 1.00 96.56 82 ASP A C 1
ATOM 650 O O . ASP A 1 82 ? -8.284 8.864 -2.494 1.00 96.56 82 ASP A O 1
ATOM 654 N N . ARG A 1 83 ? -7.535 7.673 -4.244 1.00 96.12 83 ARG A N 1
ATOM 655 C CA . ARG A 1 83 ? -8.643 6.711 -4.216 1.00 96.12 83 ARG A CA 1
ATOM 656 C C . ARG A 1 83 ? -8.654 5.887 -2.928 1.00 96.12 83 ARG A C 1
ATOM 658 O O . ARG A 1 83 ? -9.731 5.673 -2.365 1.00 96.12 83 ARG A O 1
ATOM 665 N N . ALA A 1 84 ? -7.485 5.452 -2.466 1.00 94.88 84 ALA A N 1
ATOM 666 C CA . ALA A 1 84 ? -7.329 4.716 -1.217 1.00 94.88 84 ALA A CA 1
ATOM 667 C C . ALA A 1 84 ? -7.682 5.552 0.011 1.00 94.88 84 ALA A C 1
ATOM 669 O O . ALA A 1 84 ? -8.478 5.110 0.832 1.00 94.88 84 ALA A O 1
ATOM 670 N N . PHE A 1 85 ? -7.148 6.766 0.133 1.00 97.25 85 PHE A N 1
ATOM 671 C CA . PHE A 1 85 ? -7.436 7.633 1.274 1.00 97.25 85 PHE A CA 1
ATOM 672 C C . PHE A 1 85 ? -8.897 8.057 1.311 1.00 97.25 85 PHE A C 1
ATOM 674 O O . PHE A 1 85 ? -9.505 8.022 2.377 1.00 97.25 85 PHE A O 1
ATOM 681 N N . ALA A 1 86 ? -9.503 8.333 0.154 1.00 98.06 86 ALA A N 1
ATOM 682 C CA . ALA A 1 86 ? -10.934 8.592 0.092 1.00 98.06 86 ALA A CA 1
ATOM 683 C C . ALA A 1 86 ? -11.761 7.370 0.541 1.00 98.06 86 ALA A C 1
ATOM 685 O O . ALA A 1 86 ? -12.823 7.537 1.135 1.00 98.06 86 ALA A O 1
ATOM 686 N N . ALA A 1 87 ? -11.314 6.143 0.251 1.00 98.06 87 ALA A N 1
ATOM 687 C CA . ALA A 1 87 ? -11.965 4.926 0.740 1.00 98.06 87 ALA A CA 1
ATOM 688 C C . ALA A 1 87 ? -11.759 4.726 2.248 1.00 98.06 87 ALA A C 1
ATOM 690 O O . ALA A 1 87 ? -12.724 4.434 2.950 1.00 98.06 87 ALA A O 1
ATOM 691 N N . CYS A 1 88 ? -10.546 4.947 2.761 1.00 97.81 88 CYS A N 1
ATOM 692 C CA . CYS A 1 88 ? -10.278 4.915 4.196 1.00 97.81 88 CYS A CA 1
ATOM 693 C C . CYS A 1 88 ? -11.181 5.899 4.951 1.00 97.81 88 CYS A C 1
ATOM 695 O O . CYS A 1 88 ? -11.870 5.498 5.885 1.00 97.81 88 CYS A O 1
ATOM 697 N N . GLU A 1 89 ? -11.262 7.148 4.487 1.00 98.00 89 GLU A N 1
ATOM 698 C CA . GLU A 1 89 ? -12.137 8.169 5.068 1.00 98.00 89 GLU A CA 1
ATOM 699 C C . GLU A 1 89 ? -13.612 7.741 5.034 1.00 98.00 89 GLU A C 1
ATOM 701 O O . GLU A 1 89 ? -14.298 7.811 6.054 1.00 98.00 89 GLU A O 1
ATOM 706 N N . ARG A 1 90 ? -14.099 7.237 3.888 1.00 98.44 90 ARG A N 1
ATOM 707 C CA . ARG A 1 90 ? -15.485 6.753 3.746 1.00 98.44 90 ARG A CA 1
ATOM 708 C C . ARG A 1 90 ? -15.842 5.660 4.749 1.00 98.44 90 ARG A C 1
ATOM 710 O O . ARG A 1 90 ? -16.972 5.648 5.236 1.00 98.44 90 ARG A O 1
ATOM 717 N N . HIS A 1 91 ? -14.913 4.746 5.020 1.00 98.38 91 HIS A N 1
ATOM 718 C CA . HIS A 1 91 ? -15.162 3.546 5.824 1.00 98.38 91 HIS A CA 1
ATOM 719 C C . HIS A 1 91 ? -14.658 3.663 7.268 1.00 98.38 91 HIS A C 1
ATOM 721 O O . HIS A 1 91 ? -14.783 2.713 8.035 1.00 98.38 91 HIS A O 1
ATOM 727 N N . GLY A 1 92 ? -14.137 4.828 7.667 1.00 97.00 92 GLY A N 1
ATOM 728 C CA . GLY A 1 92 ? -13.670 5.077 9.034 1.00 97.00 92 GLY A CA 1
ATOM 729 C C . GLY A 1 92 ? -12.344 4.392 9.376 1.00 97.00 92 GLY A C 1
ATOM 730 O O . GLY A 1 92 ? -12.100 4.081 10.543 1.00 97.00 92 GLY A O 1
ATOM 731 N N . LEU A 1 93 ? -11.499 4.149 8.372 1.00 97.00 93 LEU A N 1
ATOM 732 C CA . LEU A 1 93 ? -10.136 3.662 8.557 1.00 97.00 93 LEU A CA 1
ATOM 733 C C . LEU A 1 93 ? -9.159 4.833 8.683 1.00 97.00 93 LEU A C 1
ATOM 735 O O . LEU A 1 93 ? -9.173 5.760 7.877 1.00 97.00 93 LEU A O 1
ATOM 739 N N . GLU A 1 94 ? -8.250 4.733 9.644 1.00 95.75 94 GLU A N 1
ATOM 740 C CA . GLU A 1 94 ? -7.088 5.600 9.803 1.00 95.75 94 GLU A CA 1
ATOM 741 C C . GLU A 1 94 ? -5.863 4.903 9.184 1.00 95.75 94 GLU A C 1
ATOM 743 O O . GLU A 1 94 ? -5.374 3.905 9.738 1.00 95.75 94 GLU A O 1
ATOM 748 N N . PRO A 1 95 ? -5.370 5.360 8.019 1.00 94.88 95 PRO A N 1
ATOM 749 C CA . PRO A 1 95 ? -4.235 4.734 7.365 1.00 94.88 95 PRO A CA 1
ATOM 750 C C . PRO A 1 95 ? -2.914 5.080 8.071 1.00 94.88 95 PRO A C 1
ATOM 752 O O . PRO A 1 95 ? -2.549 6.241 8.224 1.00 94.88 95 PRO A O 1
ATOM 755 N N . ILE A 1 96 ? -2.130 4.061 8.418 1.00 93.31 96 ILE A N 1
ATOM 756 C CA . ILE A 1 96 ? -0.721 4.194 8.800 1.00 93.31 96 ILE A CA 1
ATOM 757 C C . ILE A 1 96 ? 0.104 3.956 7.538 1.00 93.31 96 ILE A C 1
ATOM 759 O O . ILE A 1 96 ? 0.273 2.818 7.093 1.00 93.31 96 ILE A O 1
ATOM 763 N N . VAL A 1 97 ? 0.569 5.049 6.939 1.00 93.50 97 VAL A N 1
ATOM 764 C CA . VAL A 1 97 ? 1.166 5.030 5.601 1.00 93.50 97 VAL A CA 1
ATOM 765 C C . VAL A 1 97 ? 2.593 4.491 5.627 1.00 93.50 97 VAL A C 1
ATOM 767 O O . VAL A 1 97 ? 3.462 5.005 6.332 1.00 93.50 97 VAL A O 1
ATOM 770 N N . ASP A 1 98 ? 2.834 3.489 4.790 1.00 91.12 98 ASP A N 1
ATOM 771 C CA . ASP A 1 98 ? 4.159 3.045 4.377 1.00 91.12 98 ASP A CA 1
ATOM 772 C C . ASP A 1 98 ? 4.448 3.637 2.990 1.00 91.12 98 ASP A C 1
ATOM 774 O O . ASP A 1 98 ? 3.864 3.220 1.990 1.00 91.12 98 ASP A O 1
ATOM 778 N N . LEU A 1 99 ? 5.301 4.667 2.938 1.00 88.94 99 LEU A N 1
ATOM 779 C CA . LEU A 1 99 ? 5.546 5.436 1.711 1.00 88.94 99 LEU A CA 1
ATOM 780 C C . LEU A 1 99 ? 6.123 4.570 0.582 1.00 88.94 99 LEU A C 1
ATOM 782 O O . LEU A 1 99 ? 5.831 4.805 -0.587 1.00 88.94 99 LEU A O 1
ATOM 786 N N . CYS A 1 100 ? 6.967 3.600 0.931 1.00 89.69 100 CYS A N 1
ATOM 787 C CA . CYS A 1 100 ? 7.649 2.746 -0.030 1.00 89.69 100 CYS A CA 1
ATOM 788 C C . CYS A 1 100 ? 7.894 1.371 0.593 1.00 89.69 100 CYS A C 1
ATOM 790 O O . CYS A 1 100 ? 8.932 1.121 1.212 1.00 89.69 100 CYS A O 1
ATOM 792 N N . HIS A 1 101 ? 6.948 0.462 0.376 1.00 89.25 101 HIS A N 1
ATOM 793 C CA . HIS A 1 101 ? 7.060 -0.925 0.806 1.00 89.25 101 HIS A CA 1
ATOM 794 C C . HIS A 1 101 ? 7.578 -1.808 -0.337 1.00 89.25 101 HIS A C 1
ATOM 796 O O . HIS A 1 101 ? 6.821 -2.534 -0.984 1.00 89.25 101 HIS A O 1
ATOM 802 N N . PHE A 1 102 ? 8.884 -1.698 -0.611 1.00 89.75 102 PHE A N 1
ATOM 803 C CA . PHE A 1 102 ? 9.490 -2.123 -1.880 1.00 89.75 102 PHE A CA 1
ATOM 804 C C . PHE A 1 102 ? 8.851 -1.384 -3.074 1.00 89.75 102 PHE A C 1
ATOM 806 O O . PHE A 1 102 ? 8.323 -0.284 -2.916 1.00 89.75 102 PHE A O 1
ATOM 813 N N . GLY A 1 103 ? 8.938 -1.942 -4.281 1.00 89.00 103 GLY A N 1
ATOM 814 C CA . GLY A 1 103 ? 8.267 -1.375 -5.447 1.00 89.00 103 GLY A CA 1
ATOM 815 C C . GLY A 1 103 ? 8.905 -0.109 -5.995 1.00 89.00 103 GLY A C 1
ATOM 816 O O . GLY A 1 103 ? 8.192 0.803 -6.405 1.00 89.00 103 GLY A O 1
ATOM 817 N N . LEU A 1 104 ? 10.240 -0.050 -6.011 1.00 93.31 104 LEU A N 1
ATOM 818 C CA . LEU A 1 104 ? 10.966 1.026 -6.683 1.00 93.31 104 LEU A CA 1
ATOM 819 C C . LEU A 1 104 ? 10.662 1.041 -8.199 1.00 93.31 104 LEU A C 1
ATOM 821 O O . LEU A 1 104 ? 10.493 -0.039 -8.787 1.00 93.31 104 LEU A O 1
ATOM 825 N N . PRO A 1 105 ? 10.589 2.236 -8.821 1.00 92.69 105 PRO A N 1
ATOM 826 C CA . PRO A 1 105 ? 10.471 2.400 -10.264 1.00 92.69 105 PRO A CA 1
ATOM 827 C C . PRO A 1 105 ? 11.587 1.693 -11.031 1.00 92.69 105 PRO A C 1
ATOM 829 O O . PRO A 1 105 ? 12.722 1.637 -10.569 1.00 92.69 105 PRO A O 1
ATOM 832 N N . ASP A 1 106 ? 11.279 1.237 -12.244 1.00 90.06 106 ASP A N 1
ATOM 833 C CA . ASP A 1 106 ? 12.247 0.547 -13.112 1.00 90.06 106 ASP A CA 1
ATOM 834 C C . ASP A 1 106 ? 13.351 1.481 -13.655 1.00 90.06 106 ASP A C 1
ATOM 836 O O . ASP A 1 106 ? 14.300 1.020 -14.285 1.00 90.06 106 ASP A O 1
ATOM 840 N N . HIS A 1 107 ? 13.215 2.798 -13.458 1.00 91.31 107 HIS A N 1
ATOM 841 C CA . HIS A 1 107 ? 14.192 3.805 -13.893 1.00 91.31 107 HIS A CA 1
ATOM 842 C C . HIS A 1 107 ? 15.284 4.115 -12.857 1.00 91.31 107 HIS A C 1
ATOM 844 O O . HIS A 1 107 ? 16.202 4.873 -13.182 1.00 91.31 107 HIS A O 1
ATOM 850 N N . LEU A 1 108 ? 15.188 3.547 -11.648 1.00 87.06 108 LEU A N 1
ATOM 851 C CA . LEU A 1 108 ? 16.180 3.695 -10.575 1.00 87.06 108 LEU A CA 1
ATOM 852 C C . LEU A 1 108 ? 17.337 2.693 -10.672 1.00 87.06 108 LEU A C 1
ATOM 854 O O . LEU A 1 108 ? 17.131 1.564 -11.165 1.00 87.06 108 LEU A O 1
#

Secondary structure (DSSP, 8-state):
----TTSPPSS---------B-EEEETTEEEE--HHHHTTHHHHHHHHHHHHHHTT--EEEEE--HHHH-SBTTB---HHHHHHHHHHHHHT-EEEEES-SB---TT-

Nearest PDB structures (foldseek):
  6ziv-assembly8_HHH  TM=8.779E-01  e=6.529E-04  Alicyclobacillus tengchongensis
  7omi-assembly2_FFF  TM=8.603E-01  e=3.970E-02  Bacteroides salyersiae
  7omi-assembly2_BBB  TM=8.724E-01  e=4.242E-02  Bacteroides salyersiae
  6t7g-assembly1_CCC  TM=8.649E-01  e=4.843E-02  Bacteroides salyersiae CL02T12C01
  6t75-assembly2_EEE  TM=6.051E-01  e=8.792E-02  Bacteroides salyersiae

Radius of gyration: 15.96 Å; Cα contacts (8 Å, |Δi|>4): 133; chains: 1; bounding box: 35×34×48 Å

Foldseek 3Di:
DDPDPPDDDPDDDDDDDDQAWAFDQDPNDTDTDHNCVVVVCLVCLLVVLLVCLVVVAAEAADEDAVCVQPVDPPHGDCPSVVVNVVSCVVSNHDYPYDDHRDRDHPVD

Solvent-accessible surface area (backbone atoms only — not comparable to full-atom values): 6593 Å² total; per-residue (Å²): 134,83,74,59,92,86,56,80,69,99,72,84,87,86,87,81,84,85,61,38,23,42,78,43,78,54,97,90,38,82,42,77,48,50,41,43,63,74,71,46,40,77,85,36,48,56,61,55,46,42,52,46,27,73,72,71,47,41,76,38,81,44,45,55,44,35,28,70,29,39,72,45,96,98,44,77,47,56,66,68,57,54,54,47,52,53,30,28,61,74,47,61,34,49,73,46,75,39,79,61,43,51,17,75,34,91,88,113

pLDDT: mean 91.74, std 8.16, range [49.59, 98.44]

Mean predicted aligned error: 4.26 Å